Protein AF-A0A426YY20-F1 (afdb_monomer_lite)

Organism: Ensete ventricosum (NCBI:txid4639)

Foldseek 3Di:
DVVVVVVVVVVVVVVVVVVCVDPVVVVVVVVVVVVVVVVVVVVVVVVCCVVCVPDDDDPPPVPPDVVNVPDDDPPDDDDPPDDDDDD

Secondary structure (DSSP, 8-state):
-HHHHHHHHHHHHHHHHHHHHSHHHHHHHHHHHHHHHHHHHHHHHHHHHHH-TT----S-TTS--HHHHTS---S------PPPPP-

pLDDT: mean 82.85, std 8.73, range [62.94, 95.5]

Structure (mmCIF, N/CA/C/O backbone):
data_AF-A0A426YY20-F1
#
_entry.id   AF-A0A426YY20-F1
#
loop_
_atom_site.group_PDB
_atom_site.id
_atom_site.type_symbol
_atom_site.label_atom_id
_atom_site.label_alt_id
_atom_site.label_comp_id
_atom_site.label_asym_id
_atom_site.label_entity_id
_atom_site.label_seq_id
_atom_site.pdbx_PDB_ins_code
_atom_site.Cartn_x
_atom_site.Cartn_y
_atom_site.Cartn_z
_atom_site.occupancy
_atom_site.B_iso_or_equiv
_atom_site.auth_seq_id
_atom_site.auth_comp_id
_atom_site.auth_asym_id
_atom_site.auth_atom_id
_atom_site.pdbx_PDB_model_num
ATOM 1 N N . MET A 1 1 ? 37.418 -5.218 -22.127 1.00 62.94 1 MET A N 1
ATOM 2 C CA . MET A 1 1 ? 36.852 -5.454 -20.775 1.00 62.94 1 MET A CA 1
ATOM 3 C C . MET A 1 1 ? 35.659 -4.541 -20.495 1.00 62.94 1 MET A C 1
ATOM 5 O O . MET A 1 1 ? 34.601 -5.056 -20.171 1.00 62.94 1 MET A O 1
ATOM 9 N N . LYS A 1 2 ? 35.779 -3.225 -20.741 1.00 73.31 2 LYS A N 1
ATOM 10 C CA . LYS A 1 2 ? 34.715 -2.223 -20.523 1.00 73.31 2 LYS A CA 1
ATOM 11 C C . LYS A 1 2 ? 33.392 -2.494 -21.269 1.00 73.31 2 LYS A C 1
ATOM 13 O O . LYS A 1 2 ? 32.325 -2.263 -20.722 1.00 73.31 2 LYS A O 1
ATOM 18 N N . GLU A 1 3 ? 33.455 -3.038 -22.484 1.00 77.75 3 GLU A N 1
ATOM 19 C CA . GLU A 1 3 ? 32.265 -3.363 -23.294 1.00 77.75 3 GLU A CA 1
ATOM 20 C C . GLU A 1 3 ? 31.429 -4.526 -22.736 1.00 77.75 3 GLU A C 1
ATOM 22 O O . GLU A 1 3 ? 30.220 -4.575 -22.923 1.00 77.75 3 GLU A O 1
ATOM 27 N N . ASN A 1 4 ? 32.046 -5.473 -22.025 1.00 80.06 4 ASN A N 1
ATOM 28 C CA . ASN A 1 4 ? 31.300 -6.588 -21.439 1.00 80.06 4 ASN A CA 1
ATOM 29 C C . ASN A 1 4 ? 30.495 -6.133 -20.209 1.00 80.06 4 ASN A C 1
ATOM 31 O O . ASN A 1 4 ? 29.357 -6.557 -20.015 1.00 80.06 4 ASN A O 1
ATOM 35 N N . GLU A 1 5 ? 31.059 -5.213 -19.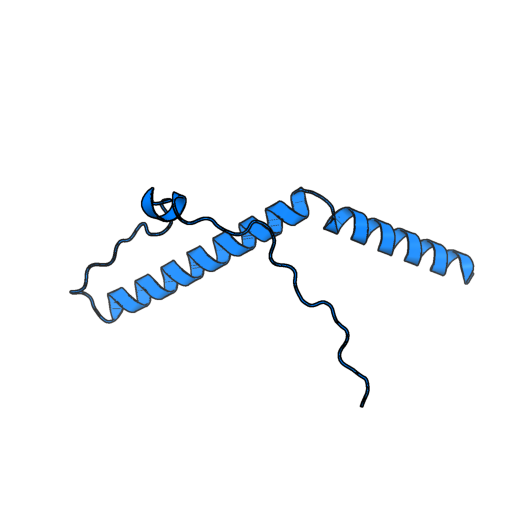422 1.00 83.50 5 GLU A N 1
ATOM 36 C CA . GLU A 1 5 ? 30.377 -4.609 -18.275 1.00 83.50 5 GLU A CA 1
ATOM 37 C C . GLU A 1 5 ? 29.186 -3.747 -18.706 1.00 83.50 5 GLU A C 1
ATOM 39 O O . GLU A 1 5 ? 28.110 -3.847 -18.112 1.00 83.50 5 GLU A O 1
ATOM 44 N N . THR A 1 6 ? 29.330 -2.959 -19.777 1.00 86.06 6 THR A N 1
ATOM 45 C CA . THR A 1 6 ? 28.223 -2.152 -20.313 1.00 86.06 6 THR A CA 1
ATOM 46 C C . THR A 1 6 ? 27.099 -3.021 -20.872 1.00 86.06 6 THR A C 1
ATOM 48 O O . THR A 1 6 ? 25.930 -2.746 -20.600 1.00 86.06 6 THR A O 1
ATOM 51 N N . LEU A 1 7 ? 27.423 -4.106 -21.583 1.00 86.88 7 LEU A N 1
ATOM 52 C CA . LEU A 1 7 ? 26.424 -5.065 -22.069 1.00 86.88 7 LEU A CA 1
ATOM 53 C C . LEU A 1 7 ? 25.659 -5.730 -20.915 1.00 86.88 7 LEU A C 1
ATOM 55 O O . LEU A 1 7 ? 24.435 -5.860 -20.978 1.00 86.88 7 LEU A O 1
ATOM 59 N N . LYS A 1 8 ? 26.348 -6.097 -19.829 1.00 88.06 8 LYS A N 1
ATOM 60 C CA . LYS A 1 8 ? 25.717 -6.676 -18.632 1.00 88.06 8 LYS A CA 1
ATOM 61 C C . LYS A 1 8 ? 24.779 -5.682 -17.939 1.00 88.06 8 LYS A C 1
ATOM 63 O O . LYS A 1 8 ? 23.674 -6.062 -17.548 1.00 88.06 8 LYS A O 1
ATOM 68 N N . ALA A 1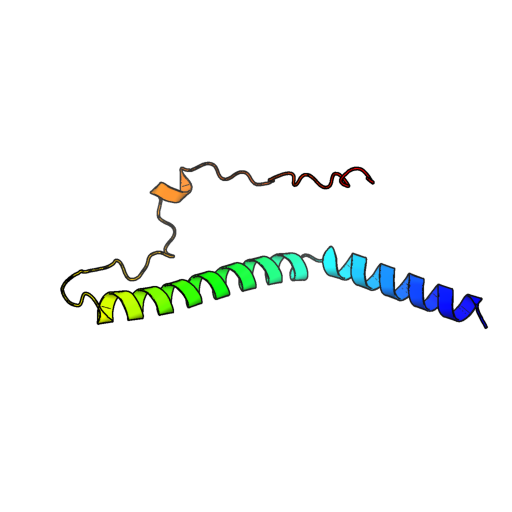 9 ? 25.185 -4.417 -17.827 1.00 86.94 9 ALA A N 1
ATOM 69 C CA . ALA A 1 9 ? 24.346 -3.359 -17.268 1.00 86.94 9 ALA A CA 1
ATOM 70 C C . ALA A 1 9 ? 23.084 -3.126 -18.116 1.00 86.94 9 ALA A C 1
ATOM 72 O O . ALA A 1 9 ? 21.982 -3.086 -17.573 1.00 86.94 9 ALA A O 1
ATOM 73 N N . GLN A 1 10 ? 23.218 -3.063 -19.444 1.00 88.12 10 GLN A N 1
ATOM 74 C CA . GLN A 1 10 ? 22.074 -2.891 -20.346 1.00 88.12 10 GLN A CA 1
ATOM 75 C C . GLN A 1 10 ? 21.086 -4.063 -20.279 1.00 88.12 10 GLN A C 1
ATOM 77 O O . GLN A 1 10 ? 19.874 -3.844 -20.230 1.00 88.12 10 GLN A O 1
ATOM 82 N N . LEU A 1 11 ? 21.582 -5.304 -20.228 1.00 90.75 11 LEU A N 1
ATOM 83 C CA . LEU A 1 11 ? 20.733 -6.490 -20.074 1.00 90.75 11 LEU A CA 1
ATOM 84 C C . LEU A 1 11 ? 19.972 -6.484 -18.741 1.00 90.75 11 LEU A C 1
ATOM 86 O O . LEU A 1 11 ? 18.780 -6.794 -18.717 1.00 90.75 11 LEU A O 1
ATOM 90 N N . SER A 1 12 ? 20.635 -6.088 -17.652 1.00 86.81 12 SER A N 1
ATOM 91 C CA . SER A 1 12 ? 20.010 -5.956 -16.331 1.00 86.81 12 SER A CA 1
ATOM 92 C C . SER A 1 12 ? 18.901 -4.901 -16.331 1.00 86.81 12 SER A C 1
ATOM 94 O O . SER A 1 12 ? 17.768 -5.192 -15.948 1.00 86.81 12 SER A O 1
ATOM 96 N N . SER A 1 13 ? 19.177 -3.703 -16.853 1.00 92.06 13 SER A N 1
ATOM 97 C CA . SER A 1 13 ? 18.179 -2.630 -16.947 1.00 92.06 13 SER A CA 1
ATOM 98 C C . SER A 1 13 ? 16.966 -3.042 -17.782 1.00 92.06 13 SER A C 1
ATOM 100 O O . SER A 1 13 ? 15.828 -2.762 -17.402 1.00 92.06 13 SER A O 1
ATOM 102 N N . LYS A 1 14 ? 17.183 -3.769 -18.885 1.00 95.19 14 LYS A N 1
ATOM 103 C CA . LYS A 1 14 ? 16.099 -4.285 -19.732 1.00 95.19 14 LYS A CA 1
ATOM 104 C C . LYS A 1 14 ? 15.245 -5.332 -19.009 1.00 95.19 14 LYS A C 1
ATOM 106 O O . LYS A 1 14 ? 14.023 -5.297 -19.126 1.00 95.19 14 LYS A O 1
ATOM 111 N N . SER A 1 15 ? 15.873 -6.226 -18.244 1.00 92.12 15 SER A N 1
ATOM 112 C CA . SER A 1 15 ? 15.180 -7.213 -17.404 1.00 92.12 15 SER A CA 1
ATOM 113 C C . SER A 1 15 ? 14.293 -6.540 -16.349 1.00 92.12 15 SER A C 1
ATOM 115 O O . SER A 1 15 ? 13.120 -6.884 -16.212 1.00 92.12 15 SER A O 1
ATOM 117 N N . ILE A 1 16 ? 14.815 -5.514 -15.667 1.00 92.00 16 ILE A N 1
ATOM 118 C CA . ILE A 1 16 ? 14.066 -4.751 -14.658 1.00 92.00 16 ILE A CA 1
ATOM 119 C C . ILE A 1 16 ? 12.870 -4.035 -15.289 1.00 92.00 16 ILE A C 1
ATOM 121 O O . ILE A 1 16 ? 11.766 -4.100 -14.750 1.00 92.00 16 ILE A O 1
ATOM 125 N N . ALA A 1 17 ? 13.063 -3.377 -16.436 1.00 94.62 17 ALA A N 1
ATOM 126 C CA . ALA A 1 17 ? 11.974 -2.712 -17.147 1.00 94.62 17 ALA A CA 1
ATOM 127 C C . ALA A 1 17 ? 10.862 -3.704 -17.525 1.00 94.62 17 ALA A C 1
ATOM 129 O O . ALA A 1 17 ? 9.688 -3.438 -17.275 1.00 94.62 17 ALA A O 1
ATOM 130 N N . TYR A 1 18 ? 11.236 -4.880 -18.039 1.00 95.50 18 TYR A N 1
ATOM 131 C CA . TYR A 1 18 ? 10.283 -5.933 -18.388 1.00 95.50 18 TYR A CA 1
ATOM 132 C C . TYR A 1 18 ? 9.528 -6.467 -17.161 1.00 95.50 18 TYR A C 1
ATOM 134 O O . TYR A 1 18 ? 8.316 -6.662 -17.213 1.00 95.50 18 TYR A O 1
ATOM 142 N N . TYR A 1 19 ? 10.220 -6.653 -16.033 1.00 91.75 19 TYR A N 1
ATOM 143 C CA . TYR A 1 19 ? 9.597 -7.068 -14.777 1.00 91.75 19 TYR A CA 1
ATOM 144 C C . TYR A 1 19 ? 8.575 -6.040 -14.276 1.00 91.75 19 TYR A C 1
ATOM 146 O O . TYR A 1 19 ? 7.441 -6.410 -13.978 1.00 91.75 19 TYR A O 1
ATOM 154 N N . LYS A 1 20 ? 8.933 -4.748 -14.252 1.00 91.31 20 LYS A N 1
ATOM 155 C CA . LYS A 1 20 ? 8.022 -3.670 -13.827 1.00 91.31 20 LYS A CA 1
ATOM 156 C C . LYS A 1 20 ? 6.807 -3.526 -14.749 1.00 91.31 20 LYS A C 1
ATOM 158 O O . LYS A 1 20 ? 5.749 -3.120 -14.287 1.00 91.31 20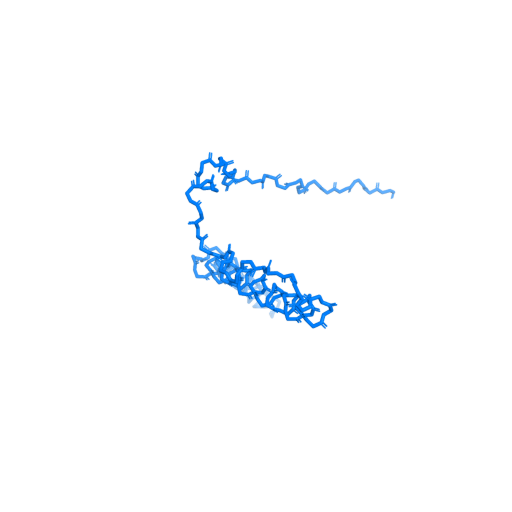 LYS A O 1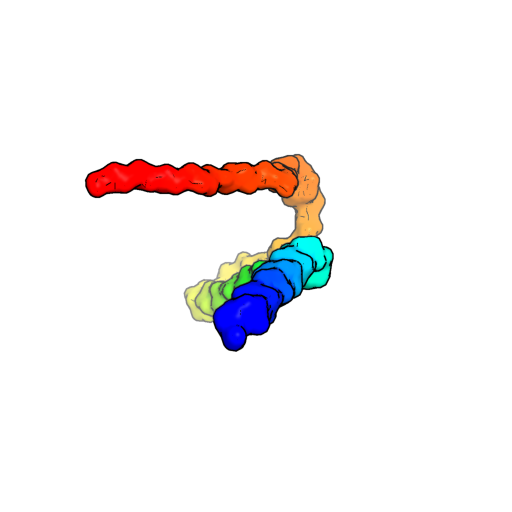
ATOM 163 N N . GLN A 1 21 ? 6.949 -3.865 -16.031 1.00 92.12 21 GLN A N 1
ATOM 164 C CA . GLN A 1 21 ? 5.850 -3.845 -17.001 1.00 92.12 21 GLN A CA 1
ATOM 165 C C . GLN A 1 21 ? 4.983 -5.118 -16.955 1.00 92.12 21 GLN A C 1
ATOM 167 O O . GLN A 1 21 ? 3.922 -5.170 -17.575 1.00 92.12 21 GLN A O 1
ATOM 172 N N . SER A 1 22 ? 5.415 -6.160 -16.239 1.00 93.75 22 SER A N 1
ATOM 173 C CA . SER A 1 22 ? 4.665 -7.410 -16.155 1.00 93.75 22 SER A CA 1
ATOM 174 C C . SER A 1 22 ? 3.363 -7.243 -15.364 1.00 93.75 22 SER A C 1
ATOM 176 O O . SER A 1 22 ? 3.305 -6.550 -14.348 1.00 93.75 22 SER A O 1
ATOM 178 N N . VAL A 1 23 ? 2.317 -7.952 -15.796 1.00 91.00 23 VAL A N 1
ATOM 179 C CA . VAL A 1 23 ? 1.008 -7.958 -15.118 1.00 91.00 23 VAL A CA 1
ATOM 180 C C . VAL A 1 23 ? 1.129 -8.447 -13.671 1.00 91.00 23 VAL A C 1
ATOM 182 O O . VAL A 1 23 ? 0.468 -7.917 -12.784 1.00 91.00 23 VAL A O 1
ATOM 185 N N . GLY A 1 24 ? 2.015 -9.415 -13.413 1.00 91.69 24 GLY A N 1
ATOM 186 C CA . GLY A 1 24 ? 2.259 -9.938 -12.068 1.00 91.69 24 GLY A CA 1
ATOM 187 C C . GLY A 1 24 ? 2.825 -8.891 -11.107 1.00 91.69 24 GLY A C 1
ATOM 188 O O . GLY A 1 24 ? 2.467 -8.899 -9.933 1.00 91.69 24 GLY A O 1
ATOM 189 N N . PHE A 1 25 ? 3.649 -7.957 -11.596 1.00 89.19 25 PHE A N 1
ATOM 190 C CA . PHE A 1 25 ? 4.139 -6.845 -10.782 1.00 89.19 25 PHE A CA 1
ATOM 191 C C . PHE A 1 25 ? 3.004 -5.887 -10.404 1.00 89.19 25 PHE A C 1
ATOM 193 O O . PHE A 1 25 ? 2.850 -5.563 -9.229 1.00 89.19 25 PHE A O 1
ATOM 200 N N . GLY A 1 26 ? 2.170 -5.498 -11.375 1.00 90.44 26 GLY A N 1
ATOM 201 C CA . GLY A 1 26 ? 0.997 -4.656 -11.122 1.00 90.44 26 GLY A CA 1
ATOM 202 C C . GLY A 1 26 ? 0.020 -5.297 -10.133 1.00 90.44 26 GLY A C 1
ATOM 203 O O . GLY A 1 26 ? -0.349 -4.674 -9.141 1.00 90.44 26 GLY A O 1
ATOM 204 N N . TRP A 1 27 ? -0.324 -6.571 -10.342 1.00 89.38 27 TRP A N 1
ATOM 205 C CA . TRP A 1 27 ? -1.198 -7.317 -9.431 1.00 89.38 27 TRP A CA 1
ATOM 206 C C . TRP A 1 27 ? -0.582 -7.426 -8.032 1.00 89.38 27 TRP A C 1
ATOM 208 O O . TRP A 1 27 ? -1.256 -7.169 -7.037 1.00 89.38 27 TRP A O 1
ATOM 218 N N . GLY A 1 28 ? 0.713 -7.744 -7.943 1.00 89.44 28 GLY A N 1
ATOM 219 C CA . GLY A 1 28 ? 1.430 -7.814 -6.673 1.00 89.44 28 GLY A CA 1
ATOM 220 C C . GLY A 1 28 ? 1.358 -6.504 -5.888 1.00 89.44 28 GLY A C 1
ATOM 221 O O . GLY A 1 28 ? 1.107 -6.533 -4.687 1.00 89.44 28 GLY A O 1
ATOM 222 N N . LEU A 1 29 ? 1.501 -5.355 -6.555 1.00 89.19 29 LEU A N 1
ATOM 223 C CA . LEU A 1 29 ? 1.347 -4.048 -5.913 1.00 89.19 29 LEU A CA 1
ATOM 224 C C . LEU A 1 29 ? -0.075 -3.821 -5.391 1.00 89.19 29 LEU A C 1
ATOM 226 O O . LEU A 1 29 ? -0.233 -3.425 -4.236 1.00 89.19 29 LEU A O 1
ATOM 230 N N . SER A 1 30 ? -1.099 -4.107 -6.199 1.00 85.00 30 SER A N 1
ATOM 231 C CA . SER A 1 30 ? -2.499 -3.969 -5.779 1.00 85.00 30 SER A CA 1
ATOM 232 C C . SER A 1 30 ? -2.829 -4.860 -4.580 1.00 85.00 30 SER A C 1
ATOM 234 O O . SER A 1 30 ? -3.421 -4.391 -3.611 1.00 85.00 30 SER A O 1
ATOM 236 N N . TRP A 1 31 ? -2.385 -6.119 -4.594 1.00 87.69 31 TRP A N 1
ATOM 237 C CA . TRP A 1 31 ? -2.578 -7.045 -3.476 1.00 87.69 31 TRP A CA 1
ATOM 238 C C . TRP A 1 31 ? -1.843 -6.612 -2.212 1.00 87.69 31 TRP A C 1
ATOM 240 O O . TRP A 1 31 ? -2.415 -6.662 -1.127 1.00 87.69 31 TRP A O 1
ATOM 250 N N . MET A 1 32 ? -0.597 -6.152 -2.327 1.00 83.88 32 MET A N 1
ATOM 251 C CA . MET A 1 32 ? 0.156 -5.668 -1.168 1.00 83.88 32 MET A CA 1
ATOM 252 C C . MET A 1 32 ? -0.466 -4.399 -0.572 1.00 83.88 32 MET A C 1
ATOM 254 O O . MET A 1 32 ? -0.530 -4.261 0.652 1.00 83.88 32 MET A O 1
ATOM 258 N N . GLY A 1 33 ? -0.965 -3.494 -1.417 1.00 87.31 33 GLY A N 1
ATOM 259 C CA . GLY A 1 33 ? -1.721 -2.317 -0.988 1.00 87.31 33 GLY A CA 1
ATOM 260 C C . GLY A 1 33 ? -2.981 -2.700 -0.211 1.00 87.31 33 GLY A C 1
ATOM 261 O O . GLY A 1 33 ? -3.164 -2.250 0.918 1.00 87.31 33 GLY A O 1
ATOM 262 N N . GLN A 1 34 ? -3.792 -3.601 -0.767 1.00 86.25 34 GLN A N 1
ATOM 263 C CA . GLN A 1 34 ? -5.016 -4.071 -0.122 1.00 86.25 34 GLN A CA 1
ATOM 264 C C . GLN A 1 34 ? -4.733 -4.773 1.216 1.00 86.25 34 GLN A C 1
ATOM 266 O O . GLN A 1 34 ? -5.303 -4.396 2.235 1.00 86.25 34 GLN A O 1
ATOM 271 N N . LEU A 1 35 ? -3.794 -5.723 1.249 1.00 84.12 35 LEU A N 1
ATOM 272 C CA . LEU A 1 35 ? -3.455 -6.465 2.470 1.00 84.12 35 LEU A CA 1
ATOM 273 C C . LEU A 1 35 ? -2.916 -5.557 3.581 1.00 84.12 35 LEU A C 1
ATOM 275 O O . LEU A 1 35 ? -3.255 -5.736 4.751 1.00 84.12 35 LEU A O 1
ATOM 279 N N . SER A 1 36 ? -2.064 -4.586 3.236 1.00 88.50 36 SER A N 1
ATOM 280 C CA . SER A 1 36 ? -1.519 -3.653 4.229 1.00 88.50 36 SER A CA 1
ATOM 281 C C . SER A 1 36 ? -2.593 -2.721 4.797 1.00 88.50 36 SER A C 1
ATOM 283 O O . SER A 1 36 ? -2.615 -2.489 6.009 1.00 88.50 36 SER A O 1
ATOM 285 N N . TYR A 1 37 ? -3.511 -2.246 3.952 1.00 86.50 37 TYR A N 1
ATOM 286 C CA . TYR A 1 37 ? -4.655 -1.442 4.372 1.00 86.50 37 TYR A CA 1
ATOM 287 C C . TYR A 1 37 ? -5.610 -2.233 5.276 1.00 86.50 37 TYR A C 1
ATOM 289 O O . TYR A 1 37 ? -5.946 -1.768 6.368 1.00 86.50 37 TYR A O 1
ATOM 297 N N . GLU A 1 38 ? -5.966 -3.457 4.877 1.00 88.56 38 GLU A N 1
ATOM 298 C CA . GLU A 1 38 ? -6.806 -4.363 5.666 1.00 88.56 38 GLU A CA 1
ATOM 299 C C . GLU A 1 38 ? -6.191 -4.634 7.040 1.00 88.56 38 GLU A C 1
ATOM 301 O O . GLU A 1 38 ? -6.843 -4.457 8.070 1.00 88.56 38 GLU A O 1
ATOM 306 N N . TYR A 1 39 ? -4.909 -4.995 7.084 1.00 89.19 39 TYR A N 1
ATOM 307 C CA . TYR A 1 39 ? -4.214 -5.240 8.345 1.00 89.19 39 TYR A CA 1
ATOM 308 C C . TYR A 1 39 ? -4.206 -4.003 9.256 1.00 89.19 39 TYR A C 1
ATOM 310 O O . TYR A 1 39 ? -4.502 -4.104 10.450 1.00 89.19 39 TYR A O 1
ATOM 318 N N . GLY A 1 40 ? -3.902 -2.824 8.703 1.00 90.31 40 GLY A N 1
ATOM 319 C CA . GLY A 1 40 ? -3.915 -1.565 9.451 1.00 90.31 40 GLY A CA 1
ATOM 320 C C . GLY A 1 40 ? -5.286 -1.255 10.050 1.00 90.31 40 GLY A C 1
ATOM 321 O O . GLY A 1 40 ? -5.379 -0.849 11.213 1.00 90.31 40 GLY A O 1
ATOM 322 N N . TYR A 1 41 ? -6.348 -1.518 9.291 1.00 87.12 41 TYR A N 1
ATOM 323 C CA . TYR A 1 41 ? -7.718 -1.375 9.760 1.00 87.12 41 TYR A CA 1
ATOM 324 C C . TYR A 1 41 ? -8.043 -2.335 10.907 1.00 87.12 41 TYR A C 1
ATOM 326 O O . TYR A 1 41 ? -8.537 -1.880 11.934 1.00 87.12 41 TYR A O 1
ATOM 334 N N . TRP A 1 42 ? -7.717 -3.629 10.797 1.00 88.06 42 TRP A N 1
ATOM 335 C CA . TRP A 1 42 ? -7.972 -4.597 11.876 1.00 88.06 42 TRP A CA 1
ATOM 336 C C . TRP A 1 42 ? -7.285 -4.194 13.185 1.00 88.06 42 TRP A C 1
ATOM 338 O O . TRP A 1 42 ? -7.880 -4.273 14.262 1.00 88.06 42 TRP A O 1
ATOM 348 N N . VAL A 1 43 ? -6.049 -3.694 13.101 1.00 91.12 43 VAL A N 1
ATOM 349 C CA . VAL A 1 43 ? -5.318 -3.180 14.268 1.00 91.12 43 VAL A CA 1
ATOM 350 C C . VAL A 1 43 ? -5.999 -1.939 14.850 1.00 91.12 43 VAL A C 1
ATOM 352 O O . VAL A 1 43 ? -6.129 -1.822 16.072 1.00 91.12 43 VAL A O 1
ATOM 355 N N . ALA A 1 44 ? -6.431 -1.003 14.003 1.00 90.50 44 ALA A N 1
ATOM 356 C CA . ALA A 1 44 ? -7.148 0.190 14.442 1.00 90.50 44 ALA A CA 1
ATOM 357 C C . ALA A 1 44 ? -8.497 -0.164 15.090 1.00 90.50 44 ALA A C 1
ATOM 359 O O . ALA A 1 44 ? -8.822 0.383 16.144 1.00 90.50 44 ALA A O 1
ATOM 360 N N . LEU A 1 45 ? -9.226 -1.123 14.519 1.00 88.56 45 LEU A N 1
ATOM 361 C CA . LEU A 1 45 ? -10.502 -1.619 15.023 1.00 88.56 45 LEU A CA 1
ATOM 362 C C . LEU A 1 45 ? -10.346 -2.249 16.410 1.00 88.56 45 LEU A C 1
ATOM 364 O O . LEU A 1 45 ? -11.062 -1.871 17.335 1.00 88.56 45 LEU A O 1
ATOM 368 N N . ALA A 1 46 ? -9.364 -3.134 16.593 1.00 89.75 46 ALA A N 1
ATOM 369 C CA . ALA A 1 46 ? -9.092 -3.745 17.895 1.00 89.75 46 ALA A CA 1
ATOM 370 C C . ALA A 1 46 ? -8.753 -2.691 18.965 1.00 89.75 46 ALA A C 1
ATOM 372 O O . ALA A 1 46 ? -9.228 -2.760 20.100 1.00 89.75 46 ALA A O 1
ATOM 373 N N . ARG A 1 47 ? -7.964 -1.669 18.604 1.00 92.81 47 ARG A N 1
ATOM 374 C CA . ARG A 1 47 ? -7.643 -0.547 19.504 1.00 92.81 47 ARG A CA 1
ATOM 375 C C . ARG A 1 47 ? -8.866 0.302 19.836 1.00 92.81 47 ARG A C 1
ATOM 377 O O . ARG A 1 47 ? -8.996 0.751 20.973 1.00 92.81 47 ARG A O 1
ATOM 384 N N . PHE A 1 48 ? -9.736 0.536 18.859 1.00 89.69 48 PHE A N 1
ATOM 385 C CA . PHE A 1 48 ? -10.974 1.277 19.053 1.00 89.69 48 PHE A CA 1
ATOM 386 C C . PHE A 1 48 ? -11.911 0.536 20.009 1.00 89.69 48 PHE A C 1
ATOM 388 O O . PHE A 1 48 ? -12.321 1.116 21.011 1.00 89.69 48 PHE A O 1
ATOM 395 N N . GLN A 1 49 ? -12.154 -0.755 19.769 1.00 89.88 49 GLN A N 1
ATOM 396 C CA . GLN A 1 49 ? -12.995 -1.601 20.623 1.00 89.88 49 GLN A CA 1
ATOM 397 C C . 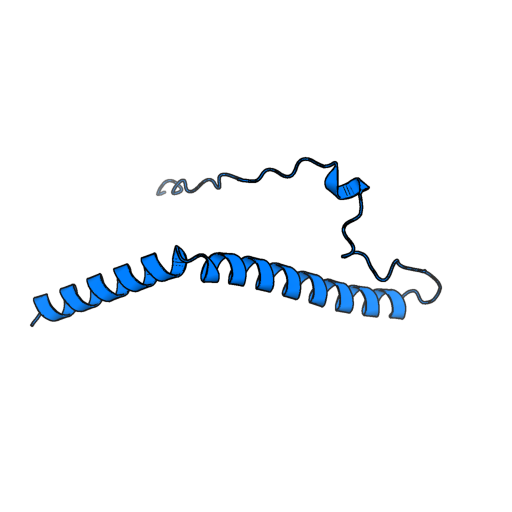GLN A 1 49 ? -12.464 -1.684 22.058 1.00 89.88 49 GLN A C 1
ATOM 399 O O . GLN A 1 49 ? -13.233 -1.599 23.009 1.00 89.88 49 GLN A O 1
ATOM 404 N N . ALA A 1 50 ? -11.142 -1.770 22.236 1.00 90.00 50 ALA A N 1
ATOM 405 C CA . ALA A 1 50 ? -10.536 -1.761 23.566 1.00 90.00 50 ALA A CA 1
ATOM 406 C C . ALA A 1 50 ? -10.762 -0.438 24.323 1.00 90.00 50 ALA A C 1
ATOM 408 O O . ALA A 1 50 ? -10.815 -0.432 25.552 1.00 90.00 50 ALA A O 1
ATOM 409 N N . ARG A 1 51 ? -10.871 0.688 23.608 1.00 93.69 51 ARG A N 1
ATOM 410 C CA . ARG A 1 51 ? -11.083 2.016 24.202 1.00 93.69 51 ARG A CA 1
ATOM 411 C C . ARG A 1 51 ? -12.563 2.353 24.391 1.00 93.69 51 ARG A C 1
ATOM 413 O O . ARG A 1 51 ? -12.890 3.114 25.299 1.00 93.69 51 ARG A O 1
ATOM 420 N N . TYR A 1 52 ? -13.424 1.800 23.545 1.00 91.44 52 TYR A N 1
ATOM 421 C CA . TYR A 1 52 ? -14.853 2.086 23.484 1.00 91.44 52 TYR A CA 1
ATOM 422 C C . TYR A 1 52 ? -15.660 0.786 23.323 1.00 91.44 52 TYR A C 1
ATOM 424 O O . TYR A 1 52 ? -16.188 0.523 22.245 1.00 91.44 52 TYR A O 1
ATOM 432 N N . PRO A 1 53 ? -15.762 -0.039 24.378 1.00 84.62 53 PRO A N 1
ATOM 433 C CA . PRO A 1 53 ? -16.411 -1.350 24.299 1.00 84.62 53 PRO A CA 1
ATOM 434 C C . PRO A 1 53 ? -17.921 -1.280 24.023 1.00 84.62 53 PRO A C 1
ATOM 436 O O . PRO A 1 53 ? -18.483 -2.236 23.501 1.00 84.62 53 PRO A O 1
ATOM 439 N N . ASP A 1 54 ? -18.564 -0.152 24.332 1.00 90.25 54 ASP A N 1
ATOM 440 C CA . ASP A 1 54 ? -20.010 0.039 24.153 1.00 90.25 54 ASP A CA 1
ATOM 441 C C . ASP A 1 54 ? -20.391 0.537 22.745 1.00 90.25 54 ASP A C 1
ATOM 443 O O . ASP A 1 54 ? -21.574 0.679 22.435 1.00 90.25 54 ASP A O 1
ATOM 447 N N . LEU A 1 55 ? -19.406 0.854 21.895 1.00 84.12 55 LEU A N 1
ATOM 448 C CA . LEU A 1 55 ? -19.625 1.363 20.542 1.00 84.12 55 LEU A CA 1
ATOM 449 C C . LEU A 1 55 ? -19.463 0.235 19.520 1.00 84.12 55 LEU A C 1
ATOM 451 O O . LEU A 1 55 ? -18.364 -0.271 19.294 1.00 84.12 55 LEU A O 1
ATOM 455 N N . GLU A 1 56 ? -20.570 -0.127 18.875 1.00 76.62 56 GLU A N 1
ATOM 456 C CA . GLU A 1 56 ? -20.582 -1.094 17.781 1.00 76.62 56 GLU A CA 1
ATOM 457 C C . GLU A 1 56 ? -19.981 -0.474 16.510 1.00 76.62 56 GLU A C 1
ATOM 459 O O . GLU A 1 56 ? -20.341 0.631 16.100 1.00 76.62 56 GLU A O 1
ATOM 464 N N . VAL A 1 57 ? -19.053 -1.195 15.881 1.00 74.44 57 VAL A N 1
ATOM 465 C CA . VAL A 1 57 ? -18.455 -0.833 14.590 1.00 74.44 57 VAL A CA 1
ATOM 466 C C . VAL A 1 57 ? -18.661 -1.998 13.634 1.00 74.44 57 VAL A C 1
ATOM 468 O O . VAL A 1 57 ? -18.414 -3.146 14.003 1.00 74.44 57 VAL A O 1
ATOM 471 N N . ASP A 1 58 ? -19.102 -1.687 12.412 1.00 70.94 58 ASP A N 1
ATOM 472 C CA . ASP A 1 58 ? -19.238 -2.650 11.317 1.00 70.94 58 ASP A CA 1
ATOM 473 C C . ASP A 1 58 ? -17.900 -3.370 11.092 1.00 70.94 58 ASP A C 1
ATOM 475 O O . ASP A 1 58 ? -16.888 -2.750 10.764 1.00 70.94 58 ASP A O 1
ATOM 479 N N . SER A 1 59 ? -17.892 -4.681 11.325 1.00 66.88 59 SER A N 1
ATOM 480 C CA . SER A 1 59 ? -16.694 -5.518 11.283 1.00 66.88 59 SER A CA 1
ATOM 481 C C . SER A 1 59 ? -16.321 -5.964 9.867 1.00 66.88 59 SER A C 1
ATOM 483 O O . SER A 1 59 ? -15.254 -6.552 9.689 1.00 66.88 59 SER A O 1
ATOM 485 N N . ALA A 1 60 ? -17.155 -5.673 8.860 1.00 69.00 60 ALA A N 1
ATOM 486 C CA . ALA A 1 60 ? -16.944 -6.088 7.473 1.00 69.00 60 ALA A CA 1
ATOM 487 C C . ALA A 1 60 ? -16.901 -4.906 6.478 1.00 69.00 60 ALA A C 1
ATOM 489 O O . ALA A 1 60 ? -17.591 -4.940 5.453 1.00 69.00 60 ALA A O 1
ATOM 490 N N . PRO A 1 61 ? -16.059 -3.878 6.704 1.00 67.50 61 PRO A N 1
ATOM 491 C CA . PRO A 1 61 ? -16.012 -2.685 5.851 1.00 67.50 61 PRO A CA 1
ATOM 492 C C . PRO A 1 61 ? -15.430 -2.938 4.452 1.00 67.50 61 PRO A C 1
ATOM 494 O O . PRO A 1 61 ? -15.552 -2.081 3.590 1.00 67.50 61 PRO A O 1
ATOM 497 N N . PHE A 1 62 ? -14.780 -4.085 4.226 1.00 67.31 62 PHE A N 1
ATOM 498 C CA . PHE A 1 62 ? -14.175 -4.450 2.937 1.00 67.31 62 PHE A CA 1
ATOM 499 C C . PHE A 1 62 ? -15.148 -5.148 1.991 1.00 67.31 62 PHE A C 1
ATOM 501 O O . PHE A 1 62 ? -14.783 -5.490 0.868 1.00 67.31 62 PHE A O 1
ATOM 508 N N . THR A 1 63 ? -16.377 -5.394 2.446 1.00 71.19 63 THR A N 1
ATOM 509 C CA . THR A 1 63 ? -17.434 -5.856 1.553 1.00 71.19 63 THR A CA 1
ATOM 510 C C . THR A 1 63 ? -17.785 -4.695 0.638 1.00 71.19 63 THR A C 1
ATOM 512 O O . THR A 1 63 ? -18.208 -3.654 1.133 1.00 71.19 63 THR A O 1
ATOM 515 N N . GLU A 1 64 ? -17.595 -4.867 -0.671 1.00 68.06 64 GLU A N 1
ATOM 516 C CA . GLU A 1 64 ? -17.974 -3.869 -1.671 1.00 68.06 64 GLU A CA 1
ATOM 517 C C . GLU A 1 64 ? -19.453 -3.522 -1.483 1.00 68.06 64 GLU A C 1
ATOM 519 O O . GLU A 1 64 ? -20.341 -4.358 -1.686 1.00 68.06 64 GLU A O 1
ATOM 524 N N . LYS A 1 65 ? -19.713 -2.301 -1.010 1.00 75.06 65 LYS A N 1
ATOM 525 C CA . LYS A 1 65 ? -21.073 -1.812 -0.832 1.00 75.06 65 LYS A CA 1
ATOM 526 C C . LYS A 1 65 ? -21.567 -1.327 -2.195 1.00 75.06 65 LYS A C 1
ATOM 528 O O . LYS A 1 65 ? -20.834 -0.622 -2.892 1.00 75.06 65 LYS A O 1
ATOM 533 N N . PRO A 1 66 ? -22.791 -1.684 -2.615 1.00 67.56 66 PRO A N 1
ATOM 534 C CA . PRO A 1 66 ? -23.325 -1.239 -3.900 1.00 67.56 66 PRO A CA 1
ATOM 535 C C . PRO A 1 66 ? -23.369 0.295 -3.998 1.00 67.56 66 PRO A C 1
ATOM 537 O O . PRO A 1 66 ? -23.258 0.839 -5.096 1.00 67.56 66 PRO A O 1
ATOM 540 N N . GLU A 1 67 ? -23.444 1.003 -2.869 1.00 74.38 67 GLU A N 1
ATOM 541 C CA . GLU A 1 67 ? -23.302 2.457 -2.806 1.00 74.38 67 GLU A CA 1
ATOM 542 C C . GLU A 1 67 ? -21.924 2.945 -3.289 1.00 74.38 67 GLU A C 1
ATOM 544 O O . GLU A 1 67 ? -21.861 3.912 -4.049 1.00 74.38 67 GLU A O 1
ATOM 549 N N . ASP A 1 68 ? -20.836 2.252 -2.942 1.00 70.38 68 ASP A N 1
ATOM 550 C CA . ASP A 1 68 ? -19.469 2.625 -3.337 1.00 70.38 68 ASP A CA 1
ATOM 551 C C . ASP A 1 68 ? -19.222 2.357 -4.829 1.00 70.38 68 ASP A C 1
ATOM 553 O O . ASP A 1 68 ? -18.512 3.112 -5.492 1.00 70.38 68 ASP A O 1
ATOM 557 N N . SER A 1 69 ? -19.892 1.347 -5.400 1.00 69.25 69 SER A N 1
ATOM 558 C CA . SER A 1 69 ? -19.823 1.041 -6.840 1.00 69.25 69 SER A CA 1
ATOM 559 C C . SER A 1 69 ? -20.441 2.129 -7.734 1.00 69.25 69 SER A C 1
ATOM 561 O O . SER A 1 69 ? -20.171 2.188 -8.935 1.00 69.25 69 SER A O 1
ATOM 563 N N . SER A 1 70 ? -21.265 3.013 -7.156 1.00 70.56 70 SER A N 1
ATOM 564 C CA . SER A 1 70 ? -21.879 4.141 -7.863 1.00 70.56 70 SER A CA 1
ATOM 565 C C . SER A 1 70 ? -20.971 5.372 -7.959 1.00 70.56 70 SER A C 1
ATOM 567 O O . SER A 1 70 ? -21.273 6.299 -8.715 1.00 70.56 70 SER A O 1
ATOM 569 N N . VAL A 1 71 ? -19.854 5.382 -7.223 1.00 72.19 71 VAL A N 1
ATOM 570 C CA . VAL A 1 71 ? -18.881 6.474 -7.248 1.00 72.19 71 VAL A CA 1
ATOM 571 C C . VAL A 1 71 ? -17.908 6.230 -8.405 1.00 72.19 71 VAL A C 1
ATOM 573 O O . VAL A 1 71 ? -17.151 5.259 -8.373 1.00 72.19 71 VAL A O 1
ATOM 576 N N . PRO A 1 72 ? -17.893 7.082 -9.447 1.00 68.00 72 PRO A N 1
ATOM 577 C CA . PRO A 1 72 ? -16.937 6.927 -10.532 1.00 68.00 72 PRO A CA 1
ATOM 578 C C . PRO A 1 72 ? -15.518 7.133 -9.987 1.00 68.00 72 PRO A C 1
ATOM 580 O O . PRO A 1 72 ? -15.146 8.239 -9.602 1.00 68.00 72 PRO A O 1
ATOM 583 N N . MET A 1 73 ? -14.725 6.061 -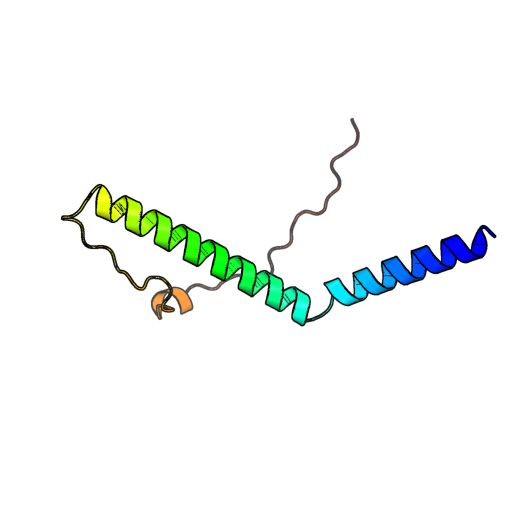9.951 1.00 74.50 73 MET A N 1
ATOM 584 C CA . MET A 1 73 ? -13.310 6.122 -9.594 1.00 74.50 73 MET A CA 1
ATOM 585 C C . MET A 1 73 ? -12.479 6.354 -10.859 1.00 74.50 73 MET A C 1
ATOM 587 O O . MET A 1 73 ? -12.547 5.576 -11.816 1.00 74.50 73 MET A O 1
ATOM 591 N N . GLU A 1 74 ? -11.691 7.431 -10.882 1.00 73.25 74 GLU A N 1
ATOM 592 C CA . GLU A 1 74 ? -10.792 7.715 -11.998 1.00 73.25 74 GLU A CA 1
ATOM 593 C C . GLU A 1 74 ? -9.752 6.598 -12.138 1.00 73.25 74 GLU A C 1
ATOM 595 O O . GLU A 1 74 ? -8.938 6.339 -11.257 1.00 73.25 74 GLU A O 1
ATOM 600 N N . THR A 1 75 ? -9.775 5.917 -13.283 1.00 71.50 75 THR A N 1
ATOM 601 C CA . THR A 1 75 ? -8.860 4.797 -13.574 1.00 71.50 75 THR A CA 1
ATOM 602 C C . THR A 1 75 ? -7.408 5.229 -13.798 1.00 71.50 75 THR A C 1
ATOM 604 O O . THR A 1 75 ? -6.523 4.377 -13.899 1.00 71.50 75 THR A O 1
ATOM 607 N N . ARG A 1 76 ? -7.156 6.538 -13.927 1.00 69.94 76 ARG A N 1
ATOM 608 C CA . ARG A 1 76 ? -5.837 7.126 -14.163 1.00 69.94 76 ARG A CA 1
ATOM 609 C C . ARG A 1 76 ? -5.760 8.491 -13.488 1.00 69.94 76 ARG A C 1
ATOM 611 O O . ARG A 1 76 ? -6.435 9.414 -13.920 1.00 69.94 76 ARG A O 1
ATOM 618 N N . GLN A 1 77 ? -4.901 8.594 -12.480 1.00 75.12 77 GLN A N 1
ATOM 619 C CA . GLN A 1 77 ? -4.431 9.866 -11.943 1.00 75.12 77 GLN A CA 1
ATOM 620 C C . GLN A 1 77 ? -3.059 10.129 -12.568 1.00 75.12 77 GLN A C 1
ATOM 622 O O . GLN A 1 77 ? -2.121 9.362 -12.342 1.00 75.12 77 GLN A O 1
ATOM 627 N N . GLU A 1 78 ? -2.951 11.159 -13.400 1.00 78.31 78 GLU A N 1
ATOM 628 C CA . GLU A 1 78 ? -1.667 11.565 -13.967 1.00 78.31 78 GLU A CA 1
ATOM 629 C C . GLU A 1 78 ? -0.875 12.275 -12.863 1.00 78.31 78 GLU A C 1
ATOM 631 O O . GLU A 1 78 ? -1.310 13.297 -12.330 1.00 78.31 78 GLU A O 1
ATOM 636 N N . PHE A 1 79 ? 0.231 11.666 -12.436 1.00 79.19 79 PHE A N 1
ATOM 637 C CA . PHE A 1 79 ? 1.136 12.299 -11.486 1.00 79.19 79 PHE A CA 1
ATOM 638 C C . PHE A 1 79 ? 1.992 13.319 -12.228 1.00 79.19 79 PHE A C 1
ATOM 640 O O . PHE A 1 79 ? 2.425 13.078 -13.355 1.00 79.19 79 PHE A O 1
ATOM 647 N N . ASP A 1 80 ? 2.225 14.462 -11.589 1.00 80.69 80 ASP A N 1
ATOM 648 C CA . ASP A 1 80 ? 3.130 15.467 -12.122 1.00 80.69 80 ASP A CA 1
ATOM 649 C C . ASP A 1 80 ? 4.577 14.987 -11.955 1.00 80.69 80 ASP A C 1
ATOM 651 O O . ASP A 1 80 ? 5.197 15.169 -10.907 1.00 80.69 80 ASP A O 1
ATOM 655 N N . ASP A 1 81 ? 5.098 14.339 -12.996 1.00 79.75 81 ASP A N 1
ATOM 656 C CA . ASP A 1 81 ? 6.495 13.905 -13.095 1.00 79.75 81 ASP A CA 1
ATOM 657 C C . ASP A 1 81 ? 7.439 15.068 -13.482 1.00 79.75 81 ASP A C 1
ATOM 659 O O . ASP A 1 81 ? 8.588 14.842 -13.880 1.00 79.75 81 ASP A O 1
ATOM 663 N N . SER A 1 82 ? 6.978 16.325 -13.400 1.00 87.00 82 SER A N 1
ATOM 664 C CA . SER A 1 82 ? 7.817 17.492 -13.667 1.00 87.00 82 SER A CA 1
ATOM 665 C C . SER A 1 82 ? 9.009 17.527 -12.718 1.00 87.00 82 SER A C 1
ATOM 667 O O . SER A 1 82 ? 8.881 17.502 -11.493 1.00 87.00 82 SER A O 1
ATOM 669 N N . VAL A 1 83 ? 10.202 17.628 -13.299 1.00 78.31 83 VAL A N 1
ATOM 670 C CA . VAL A 1 83 ? 11.424 17.846 -12.529 1.00 78.31 83 VAL A CA 1
ATOM 671 C C . VAL A 1 83 ? 11.378 19.280 -11.987 1.00 78.31 83 VAL A C 1
ATOM 673 O O . VAL A 1 83 ? 11.212 20.208 -12.786 1.00 78.31 83 VAL A O 1
ATOM 676 N N . PRO A 1 84 ? 11.496 19.492 -10.663 1.00 82.56 84 PRO A N 1
ATOM 677 C CA . PRO A 1 84 ? 11.537 20.838 -10.110 1.00 82.56 84 PRO A CA 1
ATOM 678 C C . PRO A 1 84 ? 12.743 21.611 -10.675 1.00 82.56 84 PRO A C 1
ATOM 680 O O . PRO A 1 84 ? 13.771 20.998 -10.976 1.00 82.56 84 PRO A O 1
ATOM 683 N N . PRO A 1 85 ? 12.631 22.940 -10.850 1.00 80.94 85 PRO A N 1
ATOM 684 C CA . PRO A 1 85 ? 13.720 23.752 -11.383 1.00 80.94 85 PRO A CA 1
ATOM 685 C C . PRO A 1 85 ? 14.951 23.688 -10.466 1.00 80.94 85 PRO A C 1
ATOM 687 O O . PRO A 1 85 ? 14.812 23.706 -9.244 1.00 80.94 85 PRO A O 1
ATOM 690 N N . GLU A 1 86 ? 16.146 23.613 -11.059 1.00 75.50 86 GLU A N 1
ATOM 691 C CA . GLU A 1 86 ? 17.406 23.785 -10.325 1.00 75.50 86 GLU A CA 1
ATOM 692 C C . GLU A 1 86 ? 17.506 25.240 -9.830 1.00 75.50 86 GLU A C 1
ATOM 694 O O . GLU A 1 86 ? 17.358 26.171 -10.626 1.00 75.50 86 GLU A O 1
ATOM 699 N N . GLU A 1 87 ? 17.716 25.417 -8.520 1.00 71.38 87 GLU A N 1
ATOM 700 C CA . GLU A 1 87 ? 18.080 26.701 -7.893 1.00 71.38 87 GLU A CA 1
ATOM 701 C C . GLU A 1 87 ? 19.533 27.098 -8.192 1.00 71.38 87 GLU A C 1
ATOM 703 O O . GLU A 1 87 ? 20.421 26.211 -8.152 1.00 71.38 87 GLU A O 1
#

Radius of gyration: 22.28 Å; chains: 1; bounding box: 60×37×48 Å

Sequence (87 aa):
MKENETLKAQLSSKSIAYYKQSVGFGWGLSWMGQLSYEYGYWVALARFQARYPDLEVDSAPFTEKPEDSSVPMETRQEFDDSVPPEE